Protein AF-A0A6B3I586-F1 (afdb_monomer)

pLDDT: mean 87.64, std 8.67, range [54.25, 95.56]

Mean predicted aligned error: 4.93 Å

Solvent-accessible surface area (backbone atoms only — not comparable to full-atom values): 5284 Å² total; per-residue (Å²): 91,68,88,41,42,40,61,82,74,76,38,80,80,67,96,83,69,93,62,84,20,50,50,68,60,53,48,14,56,63,28,76,45,54,52,68,59,49,50,38,58,76,65,69,50,98,70,94,79,51,57,67,47,53,53,28,42,31,53,62,58,57,32,50,47,66,57,38,52,50,55,27,61,76,62,79,40,74,69,95,62,78,76,54,73,51,126

Radius of gyration: 13.04 Å; Cα contacts (8 Å, |Δi|>4): 92; chains: 1; bounding box: 30×29×31 Å

Secondary structure (DSSP, 8-state):
-TT--GGGGT----S--SSSS--HHHHHHHTT--HHHHHHHHTT------HHHHHHHHHHTT--HHHHHHHHHHTT---SSTT----

Foldseek 3Di:
DLPAACVNLPHDDDPDDPGRHDDLCQLCVQLVHDSVVSVCVVVVHDDQDALSSLVSSCLSVQPALVRSVVSCVVNVHDNPDHRDRND

Nearest PDB structures (foldseek):
  3pxp-assembly1_A  TM=7.045E-01  e=2.862E-01  Chloroflexus aurantiacus J-10-fl
  2ofy-assembly1_B  TM=7.583E-01  e=9.151E-01  Rhodococcus jostii RHA1
  3g5g-assembly5_I  TM=7.248E-01  e=9.728E-01  Enterobacter sp. RFL1396
  3g5g-assembly1_A  TM=6.224E-01  e=7.616E-01  Enterobacter sp. RFL1396

Structure (mmCIF, N/CA/C/O backbone):
data_A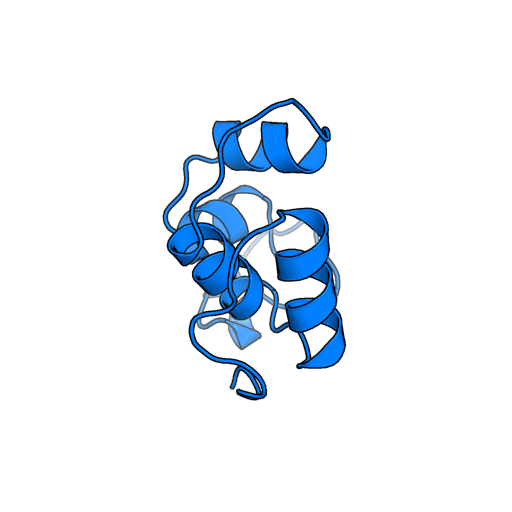F-A0A6B3I586-F1
#
_entry.id   AF-A0A6B3I586-F1
#
loop_
_atom_site.group_PDB
_atom_site.id
_atom_site.type_symbol
_atom_site.label_atom_id
_atom_site.label_alt_id
_atom_site.label_comp_id
_atom_site.label_asym_id
_atom_site.label_entity_id
_atom_site.label_seq_id
_atom_site.pdbx_PDB_ins_code
_atom_site.Cartn_x
_atom_site.Cartn_y
_atom_site.Cartn_z
_atom_site.occupancy
_atom_site.B_iso_or_equiv
_atom_site.auth_seq_id
_atom_site.auth_comp_id
_atom_site.auth_asym_id
_atom_site.auth_atom_id
_atom_site.pdbx_PDB_model_num
ATOM 1 N N . ARG A 1 1 ? -8.219 -1.155 -3.971 1.00 79.62 1 ARG A N 1
ATOM 2 C CA . ARG A 1 1 ? -8.273 -1.351 -2.495 1.00 79.62 1 ARG A CA 1
ATOM 3 C C . ARG A 1 1 ? -9.659 -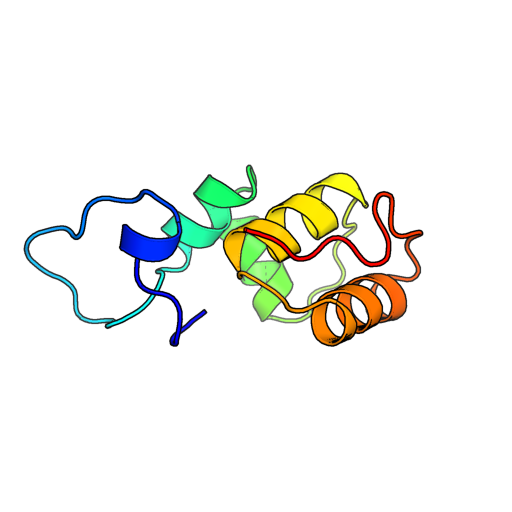1.680 -1.931 1.00 79.62 1 ARG A C 1
ATOM 5 O O . ARG A 1 1 ? -9.728 -2.381 -0.936 1.00 79.62 1 ARG A O 1
ATOM 12 N N . GLU A 1 2 ? -10.765 -1.192 -2.512 1.00 82.00 2 GLU A N 1
ATOM 13 C CA . GLU A 1 2 ? -12.115 -1.420 -1.946 1.00 82.00 2 GLU A CA 1
ATOM 14 C C . GLU A 1 2 ? -12.582 -2.880 -2.015 1.00 82.00 2 GLU A C 1
ATOM 16 O O . GLU A 1 2 ? -13.410 -3.298 -1.212 1.00 82.00 2 GLU A O 1
ATOM 21 N N . ARG A 1 3 ? -12.015 -3.650 -2.951 1.00 84.25 3 ARG A N 1
ATOM 22 C CA . ARG A 1 3 ? -12.296 -5.076 -3.158 1.00 84.25 3 ARG A CA 1
ATOM 23 C C . ARG A 1 3 ? -11.519 -6.004 -2.222 1.00 84.25 3 ARG A C 1
ATOM 25 O O . ARG A 1 3 ? -11.866 -7.173 -2.142 1.00 84.25 3 ARG A O 1
ATOM 32 N N . ILE A 1 4 ? -10.485 -5.494 -1.553 1.00 87.56 4 ILE A N 1
ATOM 33 C CA . ILE A 1 4 ? -9.576 -6.292 -0.726 1.00 87.56 4 ILE A CA 1
ATOM 34 C C . ILE A 1 4 ? -10.041 -6.177 0.709 1.00 87.56 4 ILE A C 1
ATOM 36 O O . ILE A 1 4 ? -10.104 -5.068 1.253 1.00 87.56 4 ILE A O 1
ATOM 40 N N . THR A 1 5 ? -10.385 -7.302 1.319 1.00 88.81 5 THR A N 1
ATOM 41 C CA . THR A 1 5 ? -10.740 -7.326 2.730 1.00 88.81 5 THR A CA 1
ATOM 42 C C . THR A 1 5 ? -9.474 -7.306 3.589 1.00 88.81 5 THR A C 1
ATOM 44 O O . THR A 1 5 ? -8.434 -7.819 3.174 1.00 88.81 5 THR A O 1
ATOM 47 N N . PRO A 1 6 ? -9.530 -6.729 4.801 1.00 87.12 6 PRO A N 1
ATOM 48 C CA . PRO A 1 6 ? -8.416 -6.779 5.750 1.00 87.12 6 PRO A CA 1
ATOM 49 C C . PRO A 1 6 ? -7.867 -8.196 5.952 1.00 87.12 6 PRO A C 1
ATOM 51 O O . PRO A 1 6 ? -6.658 -8.396 5.993 1.00 87.12 6 PRO A O 1
ATOM 54 N N . GLU A 1 7 ? -8.754 -9.186 6.009 1.00 88.75 7 GLU A N 1
ATOM 55 C CA . GLU A 1 7 ? -8.392 -10.580 6.243 1.00 88.75 7 GLU A CA 1
ATOM 56 C C . GLU A 1 7 ? -7.537 -11.175 5.116 1.00 88.75 7 GLU A C 1
ATOM 58 O O . GLU A 1 7 ? -6.653 -11.978 5.403 1.00 88.75 7 GLU A O 1
ATOM 63 N N . GLN A 1 8 ? -7.742 -10.757 3.859 1.00 88.19 8 GLN A N 1
ATOM 64 C CA . GLN A 1 8 ? -6.948 -11.234 2.715 1.00 88.19 8 GLN A CA 1
ATOM 65 C C . GLN A 1 8 ? -5.471 -10.835 2.802 1.00 88.19 8 GLN A C 1
ATOM 67 O O . GLN A 1 8 ? -4.630 -11.476 2.191 1.00 88.19 8 GLN A O 1
ATOM 72 N N . VAL A 1 9 ? -5.151 -9.801 3.579 1.00 88.38 9 VAL A N 1
ATOM 73 C CA . VAL A 1 9 ? -3.782 -9.299 3.783 1.00 88.38 9 VAL A CA 1
ATOM 74 C C . VAL A 1 9 ? -3.320 -9.483 5.233 1.00 88.38 9 VAL A C 1
ATOM 76 O O . VAL A 1 9 ? -2.422 -8.791 5.709 1.00 88.38 9 VAL A O 1
ATOM 79 N N . GLY A 1 10 ? -3.956 -10.406 5.965 1.00 86.56 10 GLY A N 1
ATOM 80 C CA . GLY A 1 10 ? -3.568 -10.786 7.326 1.00 86.56 10 GLY A CA 1
ATOM 81 C C . GLY A 1 10 ? -3.964 -9.793 8.424 1.00 86.56 10 GLY A C 1
ATOM 82 O O . GLY A 1 10 ? -3.517 -9.928 9.563 1.00 86.56 10 GLY A O 1
ATOM 83 N N . LEU A 1 11 ? -4.808 -8.802 8.126 1.00 87.25 11 LEU A N 1
ATOM 84 C CA . LEU A 1 11 ? -5.302 -7.841 9.110 1.00 87.25 11 LEU A CA 1
ATOM 85 C C . LEU A 1 11 ? -6.606 -8.317 9.761 1.00 87.25 11 LEU A C 1
ATOM 87 O O . LEU A 1 11 ? -7.509 -8.853 9.119 1.00 87.25 11 LEU A O 1
ATOM 91 N N . VAL A 1 12 ? -6.751 -8.044 11.059 1.00 84.56 12 VAL A N 1
ATOM 92 C CA . VAL A 1 12 ? -7.982 -8.350 11.796 1.00 84.56 12 VAL A CA 1
ATOM 93 C C . VAL A 1 12 ? -9.063 -7.316 11.478 1.00 84.56 12 VAL A C 1
ATOM 95 O O . VAL A 1 12 ? -8.879 -6.098 11.611 1.00 84.56 12 VAL A O 1
ATOM 98 N N . ARG A 1 13 ? -10.258 -7.790 11.125 1.00 79.06 13 ARG A N 1
ATOM 99 C CA . ARG A 1 13 ? -11.412 -6.921 10.890 1.00 79.06 13 ARG A CA 1
ATOM 100 C C . ARG A 1 13 ? -11.922 -6.315 12.201 1.00 79.06 13 ARG A C 1
ATOM 102 O O . ARG A 1 13 ? -12.609 -6.952 12.991 1.00 79.06 13 ARG A O 1
ATOM 109 N N . GLY A 1 14 ? -11.587 -5.046 12.438 1.00 77.81 14 GLY A N 1
ATOM 110 C CA . GLY A 1 14 ? -12.072 -4.295 13.605 1.00 77.81 14 GLY A CA 1
ATOM 111 C C . GLY A 1 14 ? -13.606 -4.158 13.681 1.00 77.81 14 GLY A C 1
ATOM 112 O O . GLY A 1 14 ? -14.288 -4.097 12.659 1.00 77.81 14 GLY A O 1
ATOM 113 N N . ARG A 1 15 ? -14.146 -4.037 14.906 1.00 72.44 15 ARG A N 1
ATOM 114 C CA . ARG A 1 15 ? -15.594 -4.102 15.225 1.00 72.44 15 ARG A CA 1
ATOM 115 C C . ARG A 1 15 ? -16.493 -3.028 14.588 1.00 72.44 15 ARG A C 1
ATOM 117 O O . ARG A 1 15 ? -17.694 -3.247 14.480 1.00 72.44 15 ARG A O 1
ATOM 124 N N . ARG A 1 16 ? -15.966 -1.860 14.199 1.00 76.12 16 ARG A N 1
ATOM 125 C CA . ARG A 1 16 ? -16.739 -0.780 13.548 1.00 76.12 16 ARG A CA 1
ATOM 126 C C . ARG A 1 16 ? -16.001 -0.267 12.315 1.00 76.12 16 ARG A C 1
ATOM 128 O O . ARG A 1 16 ? -15.092 0.560 12.413 1.00 76.12 16 ARG A O 1
ATOM 135 N N . ARG A 1 17 ? -16.399 -0.751 11.138 1.00 77.12 17 ARG A N 1
ATOM 136 C CA . ARG A 1 17 ? -15.904 -0.281 9.837 1.00 77.12 17 ARG A CA 1
ATOM 137 C C . ARG A 1 17 ? -17.045 0.308 9.021 1.00 77.12 17 ARG A C 1
ATOM 139 O O . ARG A 1 17 ? -18.122 -0.268 8.975 1.00 77.12 17 ARG A O 1
ATOM 146 N N . ARG A 1 18 ? -16.785 1.458 8.395 1.00 76.19 18 ARG A N 1
ATOM 147 C CA . ARG A 1 18 ? -17.673 2.066 7.391 1.00 76.19 18 ARG A CA 1
ATOM 148 C C . ARG A 1 18 ? -17.335 1.593 5.977 1.00 76.19 18 ARG A C 1
ATOM 150 O O . ARG A 1 18 ? -18.224 1.493 5.147 1.00 76.19 18 ARG A O 1
ATOM 157 N N . THR A 1 19 ? -16.065 1.280 5.726 1.00 75.56 19 THR A N 1
ATOM 158 C CA . THR A 1 19 ? -15.570 0.791 4.436 1.00 75.56 19 THR A CA 1
ATOM 159 C C . THR A 1 19 ? -15.463 -0.738 4.460 1.00 75.56 19 THR A C 1
ATOM 161 O O . THR A 1 19 ? -14.917 -1.271 5.433 1.00 75.56 19 THR A O 1
ATOM 164 N N . PRO A 1 20 ? -15.965 -1.449 3.434 1.00 78.56 20 PRO A N 1
ATOM 165 C CA . PRO A 1 20 ? -15.877 -2.908 3.368 1.00 78.56 20 PRO A CA 1
ATOM 166 C C . PRO A 1 20 ? -14.451 -3.423 3.106 1.00 78.56 20 PRO A C 1
ATOM 168 O O . PRO A 1 20 ? -14.119 -4.499 3.597 1.00 78.56 20 PRO A O 1
ATOM 171 N N . GLY A 1 21 ? -13.617 -2.655 2.395 1.00 88.94 21 GLY A N 1
ATOM 172 C CA . GLY A 1 21 ? -12.232 -3.019 2.078 1.00 88.94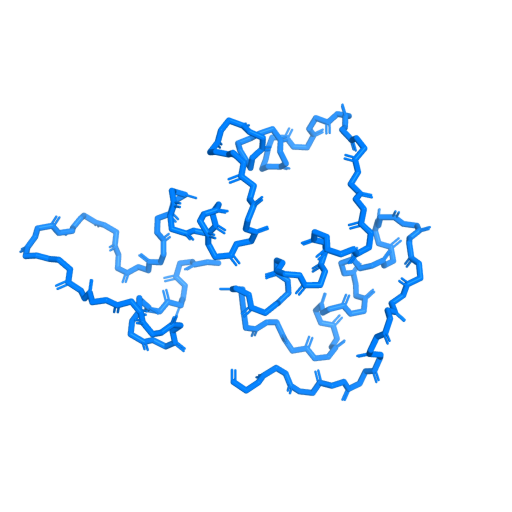 21 GLY A CA 1
ATOM 173 C C . GLY A 1 21 ? -11.167 -2.332 2.941 1.00 88.94 21 GLY A C 1
ATOM 174 O O . GLY A 1 21 ? -11.459 -1.789 4.016 1.00 88.94 21 GLY A O 1
ATOM 175 N N . LEU A 1 22 ? -9.925 -2.335 2.447 1.00 90.44 22 LEU A N 1
ATOM 176 C CA . LEU A 1 22 ? -8.784 -1.700 3.110 1.00 90.44 22 LEU A CA 1
ATOM 177 C C . LEU A 1 22 ? -8.950 -0.183 3.237 1.00 90.44 22 LEU A C 1
ATOM 179 O O . LEU A 1 22 ? -9.291 0.525 2.283 1.00 90.44 22 LEU A O 1
ATOM 183 N N . ARG A 1 23 ? -8.651 0.330 4.431 1.00 91.44 23 ARG A N 1
ATOM 184 C CA . ARG A 1 23 ? -8.525 1.761 4.708 1.00 91.44 23 ARG A CA 1
ATOM 185 C C . ARG A 1 23 ? -7.195 2.282 4.188 1.00 91.44 23 ARG A C 1
ATOM 187 O O . ARG A 1 23 ? -6.221 1.550 4.046 1.00 91.44 23 ARG A O 1
ATOM 194 N N . ARG A 1 24 ? -7.134 3.599 4.010 1.00 92.31 24 ARG A N 1
ATOM 195 C CA . ARG A 1 24 ? -5.901 4.303 3.654 1.00 92.31 24 ARG A CA 1
ATOM 196 C C . ARG A 1 24 ? -4.742 3.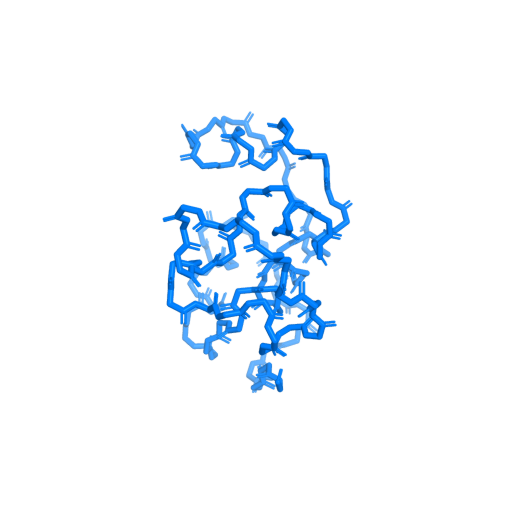981 4.601 1.00 92.31 24 ARG A C 1
ATOM 198 O O . ARG A 1 24 ? -3.645 3.688 4.146 1.00 92.31 24 ARG A O 1
ATOM 205 N N . GLU A 1 25 ? -5.008 4.031 5.901 1.00 92.88 25 GLU A N 1
ATOM 206 C CA . GLU A 1 25 ? -4.016 3.765 6.949 1.00 92.88 25 GLU A CA 1
ATOM 207 C C . GLU A 1 25 ? -3.462 2.340 6.871 1.00 92.88 25 GLU A C 1
ATOM 209 O O . GLU A 1 25 ? -2.275 2.132 7.081 1.00 92.88 25 GLU A O 1
ATOM 214 N N . GLU A 1 26 ? -4.304 1.377 6.502 1.00 93.62 26 GLU A N 1
ATOM 215 C CA . GLU A 1 26 ? -3.919 -0.030 6.389 1.00 93.62 26 GLU A CA 1
ATOM 216 C C . GLU A 1 26 ? -3.045 -0.276 5.166 1.00 93.62 26 GLU A C 1
ATOM 218 O O . GLU A 1 26 ? -2.025 -0.941 5.276 1.00 93.62 26 GLU A O 1
ATOM 223 N N . VAL A 1 27 ? -3.392 0.304 4.012 1.00 93.75 27 VAL A N 1
ATOM 224 C CA . VAL A 1 27 ? -2.537 0.208 2.817 1.00 93.75 27 VAL A CA 1
ATOM 225 C C . VAL A 1 27 ? -1.184 0.868 3.077 1.00 93.75 27 VAL A C 1
ATOM 227 O O . VAL A 1 27 ? -0.150 0.305 2.723 1.00 93.75 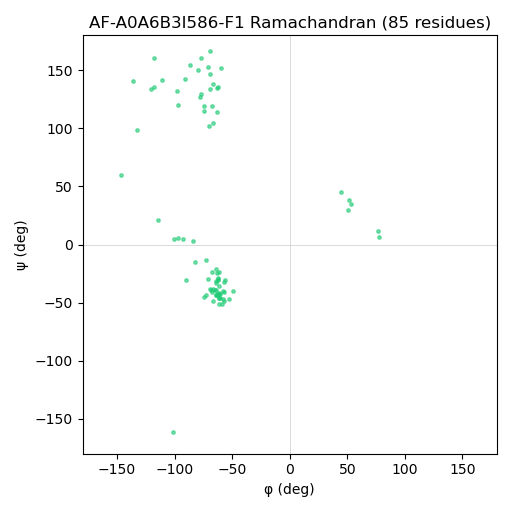27 VAL A O 1
ATOM 230 N N . ALA A 1 28 ? -1.183 2.031 3.735 1.00 94.56 28 ALA A N 1
ATOM 231 C CA . ALA A 1 28 ? 0.042 2.727 4.107 1.00 94.56 28 ALA A CA 1
ATOM 232 C C . ALA A 1 28 ? 0.912 1.866 5.040 1.00 94.56 28 ALA A C 1
ATOM 234 O O . ALA A 1 28 ? 2.098 1.686 4.776 1.00 94.56 28 ALA A O 1
ATOM 235 N N . GLN A 1 29 ? 0.303 1.260 6.065 1.00 94.12 29 GLN A N 1
ATOM 236 C CA . GLN A 1 29 ? 0.972 0.333 6.977 1.00 94.12 29 GLN A CA 1
ATOM 237 C C . GLN A 1 29 ? 1.560 -0.878 6.239 1.00 94.12 29 GLN A C 1
ATOM 239 O O . GLN A 1 29 ? 2.739 -1.175 6.411 1.00 94.12 29 GLN A O 1
ATOM 244 N N . LEU A 1 30 ? 0.760 -1.560 5.414 1.00 93.50 30 LEU A N 1
ATOM 245 C CA . LEU A 1 30 ? 1.186 -2.743 4.657 1.00 93.50 30 LEU A CA 1
ATOM 246 C C . LEU A 1 30 ? 2.310 -2.425 3.665 1.00 93.50 30 LEU A C 1
ATOM 248 O O . LEU A 1 30 ? 3.157 -3.273 3.407 1.00 93.50 30 LEU A O 1
ATOM 252 N N . SER A 1 31 ? 2.340 -1.196 3.149 1.00 94.19 31 SER A N 1
ATOM 253 C CA . SER A 1 31 ? 3.358 -0.742 2.198 1.00 94.19 31 SER A CA 1
ATOM 254 C C . SER A 1 31 ? 4.560 -0.068 2.871 1.00 94.19 31 SER A C 1
ATOM 256 O O . SER A 1 31 ? 5.420 0.465 2.177 1.00 94.19 31 SER A O 1
ATOM 258 N N . ALA A 1 32 ? 4.614 -0.056 4.209 1.00 93.25 32 ALA A N 1
ATOM 259 C CA . ALA A 1 32 ? 5.642 0.614 5.009 1.00 93.25 32 ALA A CA 1
ATOM 260 C C . ALA A 1 32 ? 5.843 2.110 4.669 1.00 93.25 32 ALA A C 1
ATOM 262 O O . ALA A 1 32 ? 6.952 2.637 4.752 1.00 93.25 32 ALA A O 1
ATOM 263 N N . VAL A 1 33 ? 4.761 2.813 4.317 1.00 94.94 33 VAL A N 1
ATOM 264 C CA . VAL A 1 33 ? 4.763 4.256 4.024 1.00 94.94 33 VAL A CA 1
ATOM 265 C C . VAL A 1 33 ? 3.884 5.031 5.002 1.00 94.94 33 VAL A C 1
ATOM 267 O O . VAL A 1 33 ? 2.988 4.495 5.652 1.00 94.94 33 VAL A O 1
ATOM 270 N N . GLY A 1 34 ? 4.108 6.342 5.092 1.00 95.56 34 GLY A N 1
ATOM 271 C CA . GLY A 1 34 ? 3.228 7.226 5.852 1.00 95.56 34 GLY A CA 1
ATOM 272 C C . GLY A 1 34 ? 1.850 7.384 5.195 1.00 95.56 34 GLY A C 1
ATOM 273 O O . GLY A 1 34 ? 1.732 7.453 3.972 1.00 95.56 34 GLY A O 1
ATOM 274 N N . VAL A 1 35 ? 0.798 7.541 6.005 1.00 95.56 35 VAL A N 1
ATOM 275 C CA . VAL A 1 35 ? -0.587 7.768 5.531 1.00 95.56 35 VAL A CA 1
ATOM 276 C C . VAL A 1 35 ? -0.689 9.015 4.645 1.00 95.56 35 VAL A C 1
ATOM 278 O O . VAL A 1 35 ? -1.373 9.009 3.620 1.00 95.56 35 VAL A O 1
ATOM 281 N N . THR A 1 36 ? 0.020 10.084 5.016 1.00 95.38 36 THR A N 1
ATOM 282 C CA . THR A 1 36 ? 0.100 11.323 4.230 1.00 95.38 36 THR A CA 1
ATOM 283 C C . THR A 1 36 ? 0.762 11.086 2.878 1.00 95.38 36 THR A C 1
ATOM 285 O O . THR A 1 36 ? 0.244 11.546 1.866 1.00 95.38 36 THR A O 1
ATOM 288 N N . TRP A 1 37 ? 1.852 10.313 2.848 1.00 94.62 37 TRP A N 1
ATOM 289 C CA . TRP A 1 37 ? 2.540 9.963 1.605 1.00 94.62 37 TRP A CA 1
ATOM 290 C C . TRP A 1 37 ? 1.611 9.175 0.676 1.00 94.62 37 TRP A C 1
ATOM 292 O O . TRP A 1 37 ? 1.441 9.536 -0.485 1.00 94.62 37 TRP A O 1
ATOM 302 N N . TYR A 1 38 ? 0.901 8.175 1.208 1.00 94.00 38 TYR A N 1
ATOM 303 C CA . TYR A 1 38 ? -0.076 7.417 0.425 1.00 94.00 38 TYR A CA 1
ATOM 304 C C . TYR A 1 38 ? -1.253 8.295 -0.048 1.00 94.00 38 TYR A C 1
ATOM 306 O O . T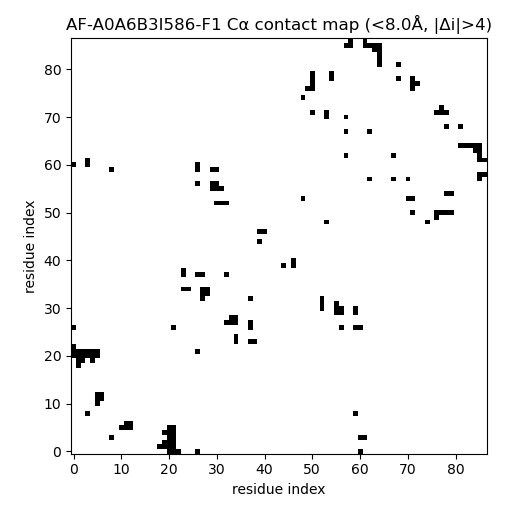YR A 1 38 ? -1.758 8.109 -1.148 1.00 94.00 38 TYR A O 1
ATOM 314 N N . THR A 1 39 ? -1.645 9.320 0.719 1.00 94.38 39 THR A N 1
ATOM 315 C CA . THR A 1 39 ? -2.640 10.312 0.261 1.00 94.38 39 THR A CA 1
ATOM 316 C C . THR A 1 39 ? -2.131 11.123 -0.934 1.00 94.38 39 THR A C 1
ATOM 318 O O . THR A 1 39 ? -2.904 11.414 -1.841 1.00 94.38 39 THR A O 1
ATOM 321 N N . TRP A 1 40 ? -0.851 11.503 -0.950 1.00 94.62 40 TRP A N 1
ATOM 322 C CA . TRP A 1 40 ? -0.257 12.211 -2.087 1.00 94.62 40 TRP A CA 1
ATOM 323 C C . TRP A 1 40 ? -0.182 11.338 -3.334 1.00 94.62 40 TRP A C 1
ATOM 325 O O . TRP A 1 40 ? -0.489 11.837 -4.416 1.00 94.62 40 TRP A O 1
ATOM 335 N N . LEU A 1 41 ? 0.126 10.047 -3.167 1.00 91.62 41 LEU A N 1
ATOM 336 C CA . LEU A 1 41 ? 0.066 9.066 -4.250 1.00 91.62 41 LEU A CA 1
ATOM 337 C C . LEU A 1 41 ? -1.342 9.014 -4.864 1.00 91.62 41 LEU A C 1
ATOM 339 O O . LEU A 1 41 ? -1.490 9.124 -6.075 1.00 91.62 41 LEU A O 1
ATOM 343 N N . GLU A 1 42 ? -2.389 8.917 -4.038 1.00 90.56 42 GLU A N 1
ATOM 344 C CA . GLU A 1 42 ? -3.782 8.911 -4.519 1.00 90.56 42 GLU A CA 1
ATOM 345 C C . GLU A 1 42 ? -4.192 10.198 -5.243 1.00 90.56 42 GLU A C 1
ATOM 347 O O . GLU A 1 42 ? -5.068 10.177 -6.102 1.00 90.56 42 GLU A O 1
ATOM 352 N N . GLN A 1 43 ? -3.596 11.326 -4.864 1.00 94.12 43 GLN A N 1
ATOM 353 C CA . GLN A 1 43 ? -3.853 12.628 -5.475 1.00 94.12 43 GLN A CA 1
ATOM 354 C C . GLN A 1 43 ? -3.032 12.864 -6.748 1.00 94.12 43 GLN A C 1
ATOM 356 O O . GLN A 1 43 ? -3.111 13.961 -7.296 1.00 94.12 43 GLN A O 1
ATOM 361 N N . ALA A 1 44 ? -2.238 11.880 -7.188 1.00 89.31 44 ALA A N 1
ATOM 362 C CA . ALA A 1 44 ? -1.313 12.005 -8.312 1.00 89.31 44 ALA A CA 1
ATOM 363 C C . ALA A 1 44 ? -0.391 13.232 -8.183 1.00 89.31 44 ALA A C 1
ATOM 365 O O . ALA A 1 44 ? -0.119 13.935 -9.156 1.00 89.31 44 ALA A O 1
ATOM 366 N N . ARG A 1 45 ? 0.061 13.529 -6.957 1.00 91.69 45 ARG A N 1
ATOM 367 C CA . ARG A 1 45 ? 1.092 14.550 -6.752 1.00 91.69 45 ARG A CA 1
ATOM 368 C C . ARG A 1 45 ? 2.428 14.041 -7.268 1.00 91.69 45 ARG A C 1
ATOM 370 O O . ARG A 1 45 ? 2.697 12.845 -7.214 1.00 91.69 45 ARG A O 1
ATOM 377 N N . ASP A 1 46 ? 3.279 14.974 -7.671 1.00 87.81 46 ASP A N 1
ATOM 378 C CA . ASP A 1 46 ? 4.666 14.672 -7.996 1.00 87.81 46 ASP A CA 1
ATOM 379 C C . ASP A 1 46 ? 5.420 14.246 -6.724 1.00 87.81 46 ASP A C 1
ATOM 381 O O . ASP A 1 46 ? 5.692 15.056 -5.832 1.00 87.81 46 ASP A O 1
ATOM 385 N N . ILE A 1 47 ? 5.662 12.941 -6.600 1.00 88.31 47 ILE A N 1
ATOM 386 C CA . ILE A 1 47 ? 6.386 12.311 -5.498 1.00 88.31 47 ILE A CA 1
ATOM 387 C C . ILE A 1 47 ? 7.349 11.276 -6.067 1.00 88.31 47 ILE A C 1
ATOM 389 O O . ILE A 1 47 ? 7.018 10.527 -6.982 1.00 88.31 47 ILE A O 1
ATOM 393 N N . GLN A 1 48 ? 8.539 11.191 -5.481 1.00 87.69 48 GLN A N 1
ATOM 394 C CA . GLN A 1 48 ? 9.477 10.125 -5.808 1.00 87.69 48 GLN A CA 1
ATOM 395 C C . GLN A 1 48 ? 9.040 8.836 -5.108 1.00 87.69 48 GLN A C 1
ATOM 397 O O . GLN A 1 48 ? 8.837 8.819 -3.889 1.00 87.69 48 GLN A O 1
ATOM 402 N N . VAL A 1 49 ? 8.902 7.757 -5.876 1.00 90.38 49 VAL A N 1
ATOM 403 C CA . VAL A 1 49 ? 8.554 6.426 -5.377 1.00 90.38 49 VAL A CA 1
ATOM 404 C C . VAL A 1 49 ? 9.660 5.439 -5.729 1.00 90.38 49 VAL A C 1
ATOM 406 O O . VAL A 1 49 ? 10.165 5.422 -6.846 1.00 90.38 49 VAL A O 1
ATOM 409 N N . SER A 1 50 ? 10.074 4.624 -4.761 1.00 91.81 50 SER A N 1
ATOM 410 C CA . SER A 1 50 ? 11.078 3.589 -5.000 1.00 91.81 50 SER A CA 1
ATOM 411 C C . SER A 1 50 ? 10.429 2.298 -5.500 1.00 91.81 50 SER A C 1
ATOM 413 O O . SER A 1 50 ? 9.284 1.990 -5.161 1.00 91.81 50 SER A O 1
ATOM 415 N N . ALA A 1 51 ? 11.193 1.482 -6.230 1.00 91.62 51 ALA A N 1
ATOM 416 C CA . ALA A 1 51 ? 10.753 0.152 -6.658 1.00 91.62 51 ALA A CA 1
ATOM 417 C C . ALA A 1 51 ? 10.319 -0.743 -5.478 1.00 91.62 51 ALA A C 1
ATOM 419 O O . ALA A 1 51 ? 9.410 -1.555 -5.617 1.00 91.62 51 ALA A O 1
ATOM 420 N N . GLN A 1 52 ? 10.917 -0.559 -4.294 1.00 91.94 52 GLN A N 1
ATOM 421 C CA . GLN A 1 52 ? 10.528 -1.277 -3.078 1.00 91.94 52 GLN A CA 1
ATOM 422 C C . GLN A 1 52 ? 9.131 -0.874 -2.584 1.00 91.94 52 GLN A C 1
ATOM 424 O O . GLN A 1 52 ? 8.355 -1.734 -2.177 1.00 91.94 52 GLN A O 1
ATOM 429 N N . VAL A 1 53 ? 8.797 0.420 -2.631 1.00 93.19 53 VAL A N 1
ATOM 430 C CA . VAL A 1 53 ? 7.455 0.897 -2.261 1.00 93.19 53 VAL A CA 1
ATOM 431 C C . VAL A 1 53 ? 6.422 0.417 -3.279 1.00 93.19 53 VAL A C 1
ATOM 433 O O . VAL A 1 53 ? 5.340 -0.005 -2.880 1.00 93.19 53 VAL A O 1
ATOM 436 N N . LEU A 1 54 ? 6.758 0.412 -4.573 1.00 93.75 54 LEU A N 1
ATOM 437 C CA . LEU A 1 54 ? 5.893 -0.150 -5.616 1.00 93.75 54 LEU A CA 1
ATOM 438 C C . LEU A 1 54 ? 5.643 -1.649 -5.414 1.00 93.75 54 LEU A C 1
ATOM 440 O O . LEU A 1 54 ? 4.500 -2.090 -5.515 1.00 93.75 54 LEU A O 1
ATOM 444 N N . ASP A 1 55 ? 6.677 -2.421 -5.067 1.00 93.56 55 ASP A N 1
ATOM 445 C CA . ASP A 1 55 ? 6.539 -3.847 -4.751 1.00 93.56 55 ASP A CA 1
ATOM 446 C C . ASP A 1 55 ? 5.620 -4.073 -3.544 1.00 93.56 55 ASP A C 1
ATOM 448 O O . ASP A 1 55 ? 4.707 -4.900 -3.596 1.00 93.56 55 ASP A O 1
ATOM 452 N N . ALA A 1 56 ? 5.817 -3.301 -2.474 1.00 93.38 56 ALA A N 1
ATOM 453 C CA . ALA A 1 56 ? 5.001 -3.399 -1.272 1.00 93.38 56 ALA A CA 1
ATOM 454 C C . ALA A 1 56 ? 3.538 -2.998 -1.537 1.00 93.38 56 ALA A C 1
ATOM 456 O O . ALA A 1 56 ? 2.627 -3.668 -1.054 1.00 93.38 56 ALA A O 1
ATOM 457 N N . LEU A 1 57 ? 3.303 -1.968 -2.360 1.00 93.50 57 LEU A N 1
ATOM 458 C CA . LEU A 1 57 ? 1.965 -1.571 -2.808 1.00 93.50 57 LEU A CA 1
ATOM 459 C C . LEU A 1 57 ? 1.301 -2.663 -3.648 1.00 93.50 57 LEU A C 1
ATOM 461 O O . LEU A 1 57 ? 0.129 -2.956 -3.425 1.00 93.50 57 LEU A O 1
ATOM 465 N N . ALA A 1 58 ? 2.032 -3.283 -4.578 1.00 93.75 58 ALA A N 1
ATOM 466 C CA . ALA A 1 58 ? 1.507 -4.370 -5.398 1.00 93.75 58 ALA A CA 1
ATOM 467 C C . ALA A 1 58 ? 1.057 -5.561 -4.536 1.00 93.75 58 ALA A C 1
ATOM 469 O O . ALA A 1 58 ? -0.039 -6.080 -4.737 1.00 93.75 58 ALA A O 1
ATOM 470 N N . ARG A 1 59 ? 1.845 -5.923 -3.514 1.00 91.94 59 ARG A N 1
ATOM 471 C CA . ARG A 1 59 ? 1.487 -6.966 -2.538 1.00 91.94 59 ARG A CA 1
ATOM 472 C C . ARG A 1 59 ? 0.302 -6.561 -1.664 1.00 91.94 59 ARG A C 1
ATOM 474 O O . ARG A 1 59 ? -0.650 -7.317 -1.530 1.00 91.94 59 ARG A O 1
ATOM 481 N N . ALA A 1 60 ? 0.323 -5.355 -1.094 1.00 92.44 60 ALA A N 1
ATOM 482 C CA . ALA A 1 60 ? -0.753 -4.852 -0.235 1.00 92.44 60 ALA A CA 1
ATOM 483 C C . ALA A 1 60 ? -2.093 -4.736 -0.977 1.00 92.44 60 ALA A C 1
ATOM 485 O O . ALA A 1 60 ? -3.161 -4.813 -0.367 1.00 92.44 60 ALA A O 1
ATOM 486 N N . LEU A 1 61 ? -2.031 -4.514 -2.291 1.00 91.88 61 LEU A N 1
ATOM 487 C CA . LEU A 1 61 ? -3.189 -4.414 -3.163 1.00 91.88 61 LEU A CA 1
ATOM 488 C C . LEU A 1 61 ? -3.515 -5.718 -3.903 1.00 91.88 61 LEU A C 1
ATOM 490 O O . LEU A 1 61 ? -4.450 -5.701 -4.701 1.00 91.88 61 LEU A O 1
ATOM 494 N N . LEU A 1 62 ? -2.810 -6.819 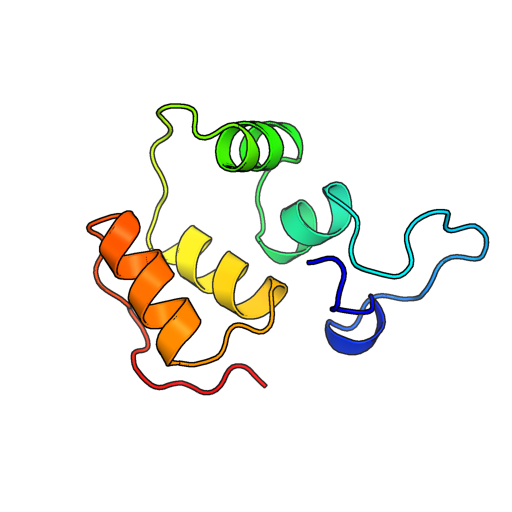-3.611 1.00 91.31 62 LEU A N 1
ATOM 495 C CA . LEU A 1 62 ? -2.987 -8.124 -4.257 1.00 91.31 62 LEU A CA 1
ATOM 496 C C . LEU A 1 62 ? -3.117 -7.996 -5.782 1.00 91.31 62 LEU A C 1
ATOM 498 O O . LEU A 1 62 ? -4.035 -8.556 -6.381 1.00 91.31 62 LEU A O 1
ATOM 502 N N . LEU A 1 63 ? -2.242 -7.181 -6.381 1.00 91.69 63 LEU A N 1
ATOM 503 C CA . LEU A 1 63 ? -2.283 -6.913 -7.813 1.00 91.69 63 LEU A CA 1
ATOM 504 C C . LEU A 1 63 ? -1.934 -8.176 -8.590 1.00 91.69 63 LEU A C 1
ATOM 506 O O . LEU A 1 63 ? -0.977 -8.882 -8.253 1.00 91.69 63 LEU A O 1
ATOM 510 N N . ASP A 1 64 ? -2.677 -8.417 -9.663 1.00 90.94 64 ASP A N 1
ATOM 511 C CA . ASP A 1 64 ? -2.314 -9.459 -10.613 1.00 90.94 64 ASP A CA 1
ATOM 512 C C . ASP A 1 64 ? -1.039 -9.072 -11.404 1.00 90.94 64 ASP A C 1
ATOM 514 O O . ASP A 1 64 ? -0.602 -7.911 -11.378 1.00 90.94 64 ASP A O 1
ATOM 518 N N . PRO A 1 65 ? -0.397 -10.018 -12.117 1.00 91.25 65 PRO A N 1
ATOM 519 C CA . PRO A 1 65 ? 0.829 -9.729 -12.858 1.00 91.25 65 PRO A CA 1
ATOM 520 C C . PRO A 1 65 ? 0.701 -8.596 -13.891 1.00 91.25 65 PRO A C 1
ATOM 522 O O . PRO A 1 65 ? 1.668 -7.865 -14.113 1.00 91.25 65 PRO A O 1
ATOM 525 N N . SER A 1 66 ? -0.471 -8.421 -14.510 1.00 91.94 66 SER A N 1
ATOM 526 C CA . SER A 1 66 ? -0.733 -7.349 -15.478 1.00 91.94 66 SER A CA 1
ATOM 527 C C . SER A 1 66 ? -0.891 -5.998 -14.781 1.00 91.94 66 SER A C 1
ATOM 529 O O . SER A 1 66 ? -0.313 -5.003 -15.222 1.00 91.94 66 SER A O 1
ATOM 531 N N . GLU A 1 67 ? -1.643 -5.944 -13.682 1.00 92.50 67 GLU A N 1
ATOM 532 C CA . GLU A 1 67 ? -1.805 -4.739 -12.861 1.00 92.50 67 GLU A CA 1
ATOM 533 C C . GLU A 1 67 ? -0.465 -4.281 -12.269 1.00 92.50 67 GLU A C 1
ATOM 535 O O . GLU A 1 67 ? -0.142 -3.090 -12.296 1.00 92.50 67 GLU A O 1
ATOM 540 N N . ARG A 1 68 ? 0.357 -5.226 -11.796 1.00 93.31 68 ARG A N 1
ATOM 541 C CA . ARG A 1 68 ? 1.718 -4.956 -11.321 1.00 93.31 68 ARG A CA 1
ATOM 542 C C . ARG A 1 68 ? 2.593 -4.393 -12.436 1.00 93.31 68 ARG A C 1
ATOM 544 O O . ARG A 1 68 ? 3.210 -3.346 -12.247 1.00 93.31 68 ARG A O 1
ATOM 551 N N . ALA A 1 69 ? 2.630 -5.046 -13.597 1.00 92.31 69 ALA A N 1
ATOM 552 C CA . ALA A 1 69 ? 3.420 -4.569 -14.729 1.00 92.31 69 ALA A CA 1
ATOM 553 C C . ALA A 1 69 ? 3.021 -3.138 -15.126 1.00 92.31 69 A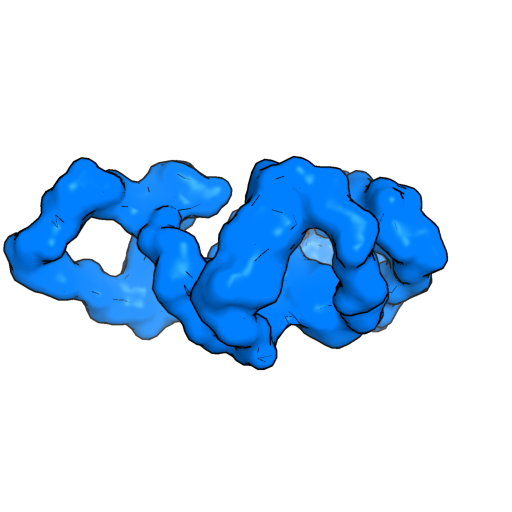LA A C 1
ATOM 555 O O . ALA A 1 69 ? 3.883 -2.294 -15.372 1.00 92.31 69 ALA A O 1
ATOM 556 N N . HIS A 1 70 ? 1.719 -2.838 -15.113 1.00 92.19 70 HIS A N 1
ATOM 557 C CA . HIS A 1 70 ? 1.218 -1.494 -15.375 1.00 92.19 70 HIS A CA 1
ATOM 558 C C . HIS A 1 70 ? 1.671 -0.473 -14.318 1.00 92.19 70 HIS A C 1
ATOM 560 O O . HIS A 1 70 ? 2.119 0.613 -14.681 1.00 92.19 70 HIS A O 1
ATOM 566 N N . LEU A 1 71 ? 1.625 -0.820 -13.026 1.00 91.69 71 LEU A N 1
ATOM 567 C CA . LEU A 1 71 ? 2.084 0.045 -11.931 1.00 91.69 71 LEU A CA 1
ATOM 568 C C . LEU A 1 71 ? 3.559 0.455 -12.087 1.00 91.69 71 LEU A C 1
ATOM 570 O O . LEU A 1 71 ? 3.897 1.633 -11.944 1.00 91.69 71 LEU A O 1
ATOM 574 N N . PHE A 1 72 ? 4.432 -0.509 -12.389 1.00 92.88 72 PHE A N 1
ATOM 575 C CA . PHE A 1 72 ? 5.861 -0.251 -12.589 1.00 92.88 72 PHE A CA 1
ATOM 576 C C . PHE A 1 72 ? 6.128 0.545 -13.872 1.00 92.88 72 PHE A C 1
ATOM 578 O O . PHE A 1 72 ? 6.940 1.470 -13.850 1.00 92.88 72 PHE A O 1
ATOM 585 N N . ALA A 1 73 ? 5.388 0.267 -14.953 1.00 92.06 73 ALA A N 1
ATOM 586 C CA . ALA A 1 73 ? 5.476 1.029 -16.198 1.00 92.06 73 ALA A CA 1
ATOM 587 C C . ALA A 1 73 ? 5.076 2.504 -16.018 1.00 92.06 73 ALA A C 1
ATOM 589 O O . ALA A 1 73 ? 5.771 3.383 -16.519 1.00 92.06 73 ALA A O 1
ATOM 590 N N . LEU A 1 74 ? 4.004 2.785 -15.265 1.00 90.31 74 LEU A N 1
ATOM 591 C CA . LEU A 1 74 ? 3.577 4.157 -14.947 1.00 90.31 74 LEU A CA 1
ATOM 592 C C . LEU A 1 74 ? 4.603 4.936 -14.119 1.00 90.31 74 LEU A C 1
ATOM 594 O O . LEU A 1 74 ? 4.596 6.162 -14.139 1.00 90.31 74 LEU A O 1
ATOM 598 N N . SER A 1 75 ? 5.448 4.229 -13.374 1.00 88.75 75 SER A N 1
ATOM 599 C CA . SER A 1 75 ? 6.432 4.831 -12.472 1.00 88.75 75 SER A CA 1
ATOM 600 C C . SER A 1 75 ? 7.841 4.860 -13.066 1.00 88.75 75 SER A C 1
ATOM 602 O O . SER A 1 75 ? 8.780 5.206 -12.355 1.00 88.75 75 SER A O 1
ATOM 604 N N . GLU A 1 76 ? 7.996 4.440 -14.329 1.00 90.06 76 GLU A N 1
ATOM 605 C CA . GLU A 1 76 ? 9.282 4.324 -15.034 1.00 90.06 76 GLU A CA 1
ATOM 606 C C . GLU A 1 76 ? 10.347 3.547 -14.229 1.00 90.06 76 GLU A C 1
ATOM 608 O O . GLU A 1 76 ? 11.552 3.777 -14.346 1.00 90.06 76 GLU A O 1
ATOM 613 N N . ALA A 1 77 ? 9.900 2.602 -13.394 1.00 88.62 77 ALA A N 1
ATOM 614 C CA . ALA A 1 77 ? 10.743 1.848 -12.476 1.00 88.62 77 ALA A CA 1
ATOM 615 C C . ALA A 1 77 ? 10.850 0.380 -12.922 1.00 88.62 77 ALA A C 1
ATOM 617 O O . ALA A 1 77 ? 9.852 -0.207 -13.344 1.00 88.62 77 ALA A O 1
ATOM 618 N N . PRO A 1 78 ? 12.029 -0.257 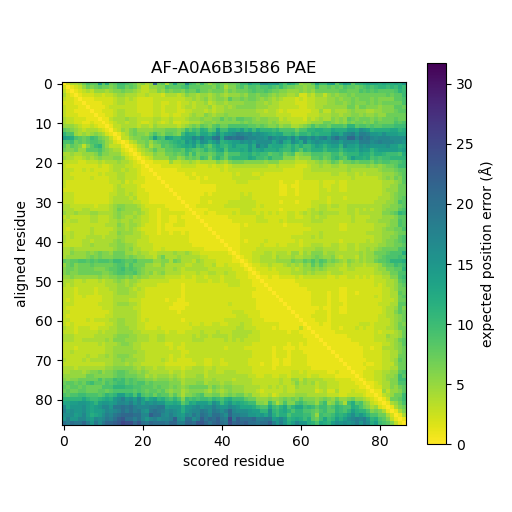-12.799 1.00 88.94 78 PRO A N 1
ATOM 619 C CA . PRO A 1 78 ? 12.162 -1.679 -13.085 1.00 88.94 78 PRO A CA 1
ATOM 620 C C . PRO A 1 78 ? 11.425 -2.513 -12.028 1.00 88.94 78 PRO A C 1
ATOM 622 O O . PRO A 1 78 ? 11.578 -2.283 -10.826 1.00 88.94 78 PRO A O 1
ATOM 625 N N . ASP A 1 79 ? 10.655 -3.504 -12.481 1.00 88.00 79 ASP A N 1
ATOM 626 C CA . ASP A 1 79 ? 10.010 -4.479 -11.601 1.00 88.00 79 ASP A CA 1
ATOM 627 C C . ASP A 1 79 ? 11.060 -5.475 -11.064 1.00 88.00 79 ASP A C 1
ATOM 629 O O . ASP A 1 79 ? 11.687 -6.181 -11.859 1.00 88.00 79 ASP A O 1
ATOM 633 N N . PRO A 1 80 ? 11.274 -5.568 -9.736 1.00 85.25 80 PRO A N 1
ATOM 634 C CA . PRO A 1 80 ? 12.229 -6.511 -9.158 1.00 85.25 80 PRO A CA 1
ATOM 635 C C . PRO A 1 80 ? 11.762 -7.979 -9.191 1.00 85.25 80 PRO A C 1
ATOM 637 O O . PRO A 1 80 ? 12.570 -8.868 -8.927 1.00 85.25 80 PRO A O 1
ATOM 640 N N . ALA A 1 81 ? 10.483 -8.252 -9.464 1.00 80.25 81 ALA A N 1
ATOM 641 C CA . ALA A 1 81 ? 9.883 -9.587 -9.404 1.00 80.25 81 ALA A CA 1
ATOM 642 C C . ALA A 1 81 ? 8.780 -9.787 -10.473 1.00 80.25 81 ALA A C 1
ATOM 644 O O . ALA A 1 81 ? 7.626 -10.074 -10.127 1.00 80.25 81 ALA A O 1
ATOM 645 N N . PRO A 1 82 ? 9.109 -9.660 -11.774 1.00 72.69 82 PRO A N 1
ATOM 646 C CA . PRO A 1 82 ? 8.128 -9.748 -12.850 1.00 72.69 82 PRO A CA 1
ATOM 647 C C . PRO A 1 82 ? 7.468 -11.133 -12.889 1.00 72.69 82 PRO A C 1
ATOM 649 O O . PRO A 1 82 ? 8.141 -12.158 -12.791 1.00 72.69 82 PRO A O 1
ATOM 652 N N . GLY A 1 83 ? 6.143 -11.167 -13.045 1.00 68.69 83 GLY A N 1
ATOM 653 C CA . GLY A 1 83 ? 5.381 -12.416 -13.172 1.00 68.69 83 GLY A CA 1
ATOM 654 C C . GLY A 1 83 ? 5.140 -13.177 -11.865 1.00 68.69 83 GLY A C 1
ATOM 655 O O . GLY A 1 83 ? 4.603 -14.279 -11.907 1.00 68.69 83 GLY A O 1
ATOM 656 N N . THR A 1 84 ? 5.502 -12.609 -10.710 1.00 66.88 84 THR A N 1
ATOM 657 C CA . THR A 1 84 ? 5.143 -13.203 -9.416 1.00 66.88 84 THR A CA 1
ATOM 658 C C . THR A 1 84 ? 3.664 -12.955 -9.147 1.00 66.88 84 THR A C 1
ATOM 660 O O . THR A 1 84 ? 3.246 -11.810 -8.971 1.00 66.88 84 THR A O 1
ATOM 663 N N . GLU A 1 85 ? 2.873 -14.024 -9.099 1.00 61.44 85 GLU A N 1
ATOM 664 C CA . GLU A 1 85 ? 1.522 -13.981 -8.545 1.00 61.44 85 GLU A CA 1
ATOM 665 C C . GLU A 1 85 ? 1.661 -13.614 -7.059 1.00 61.44 85 GLU A C 1
ATOM 667 O O . GLU A 1 85 ? 2.306 -14.338 -6.298 1.00 61.44 85 GLU A O 1
ATOM 672 N N . CYS A 1 86 ? 1.165 -12.442 -6.649 1.00 54.25 86 CYS A N 1
ATOM 673 C CA . CYS A 1 86 ? 1.163 -12.082 -5.233 1.00 54.25 86 CYS A CA 1
ATOM 674 C C . CYS A 1 86 ? 0.178 -13.019 -4.505 1.00 54.25 86 CYS A C 1
ATOM 676 O O . CYS A 1 86 ? -0.994 -13.027 -4.885 1.00 54.25 86 CYS A O 1
ATOM 678 N N . PRO A 1 87 ? 0.642 -13.827 -3.531 1.00 54.31 87 PRO A N 1
ATOM 679 C CA . PRO A 1 87 ? -0.210 -14.766 -2.804 1.00 54.31 87 PRO A CA 1
ATOM 680 C C . PRO A 1 87 ? -1.213 -14.063 -1.884 1.00 54.31 87 PRO A C 1
ATOM 682 O O . PRO A 1 87 ? -0.913 -12.934 -1.427 1.00 54.31 87 PRO A O 1
#

Sequence (87 aa):
RERITPEQVGLVRGRRRRTPGLRREEVAQLSAVGVTWYTWLEQARDIQVSAQVLDALARALLLDPSERAHLFALSEAPDPAPGTECP